Protein AF-A0A2N6AFH2-F1 (afdb_monomer_lite)

Foldseek 3Di:
DVVLLVLLVVLLVLLVPPDPVCLVVSVVSLVVSVVVVVVCPVVDDPVLVVVLVVLSVQLVVLSVQLVVDDDPSVVVSSVSNSVSSVVNSVSVVD

Radius of gyration: 13.09 Å; chains: 1; bounding box: 32×22×34 Å

Secondary structure (DSSP, 8-state):
-HHHHHHHHHHHHHHHT--TTHHHHHHHHHHHHHHHHHHTGGGS-HHHHHHHHHHHHHHHHHHHHHHH--HHHHHHHHHHHHHHHHHHHHHHT-

Structure (mmCIF, N/CA/C/O backbone):
data_AF-A0A2N6AFH2-F1
#
_entry.id   AF-A0A2N6AFH2-F1
#
loop_
_atom_site.group_PDB
_atom_site.id
_atom_site.type_symbol
_atom_site.label_atom_id
_atom_site.label_alt_id
_atom_site.label_comp_id
_atom_site.label_asym_id
_atom_site.label_entity_id
_atom_site.label_seq_id
_atom_site.pdbx_PDB_ins_code
_atom_site.Cartn_x
_atom_site.Cartn_y
_atom_site.Cartn_z
_atom_site.occupancy
_atom_site.B_iso_or_equiv
_atom_site.auth_seq_id
_atom_site.auth_comp_id
_atom_site.auth_asym_id
_atom_site.auth_atom_id
_atom_site.pdbx_PDB_model_num
ATOM 1 N N . MET A 1 1 ? 10.330 -9.907 -8.001 1.00 79.06 1 MET A N 1
ATOM 2 C CA . MET A 1 1 ? 9.031 -9.196 -7.990 1.00 79.06 1 MET A CA 1
ATOM 3 C C . MET A 1 1 ? 8.017 -9.902 -7.094 1.00 79.06 1 MET A C 1
ATOM 5 O O . MET A 1 1 ? 7.426 -9.241 -6.253 1.00 79.06 1 MET A O 1
ATOM 9 N N . GLU A 1 2 ? 7.900 -11.232 -7.173 1.00 82.31 2 GLU A N 1
ATOM 10 C CA . GLU A 1 2 ? 7.009 -12.049 -6.324 1.00 82.31 2 GLU A CA 1
ATOM 11 C C . GLU A 1 2 ? 7.124 -11.770 -4.817 1.00 82.31 2 GLU A C 1
ATOM 13 O O . GLU A 1 2 ? 6.109 -11.631 -4.143 1.00 82.31 2 GLU A O 1
ATOM 18 N N . ASN A 1 3 ? 8.342 -11.597 -4.289 1.00 87.31 3 ASN A N 1
ATOM 19 C CA . ASN A 1 3 ? 8.535 -11.283 -2.869 1.00 87.31 3 ASN A CA 1
ATOM 20 C C . ASN A 1 3 ? 7.936 -9.917 -2.468 1.00 87.31 3 ASN A C 1
ATOM 22 O O . ASN A 1 3 ? 7.342 -9.793 -1.403 1.00 87.31 3 ASN A O 1
ATOM 26 N N . MET A 1 4 ? 8.033 -8.898 -3.333 1.00 87.81 4 MET A N 1
ATOM 27 C CA . MET A 1 4 ? 7.426 -7.581 -3.077 1.00 87.81 4 MET A CA 1
ATOM 28 C C . MET A 1 4 ? 5.899 -7.660 -3.093 1.00 87.81 4 MET A C 1
ATOM 30 O O . MET A 1 4 ? 5.243 -7.100 -2.220 1.00 87.81 4 MET A O 1
ATOM 34 N N . ILE A 1 5 ? 5.340 -8.396 -4.058 1.00 91.69 5 ILE A N 1
ATOM 35 C CA . ILE A 1 5 ? 3.897 -8.638 -4.150 1.00 91.69 5 ILE A CA 1
ATOM 36 C C . ILE A 1 5 ? 3.397 -9.348 -2.889 1.00 91.69 5 ILE A C 1
ATOM 38 O O . ILE A 1 5 ? 2.417 -8.904 -2.295 1.00 91.69 5 ILE A O 1
ATOM 42 N N . LYS A 1 6 ? 4.099 -10.394 -2.439 1.00 93.00 6 LYS A N 1
ATOM 43 C CA . LYS A 1 6 ? 3.746 -11.127 -1.219 1.00 93.00 6 LYS A CA 1
ATOM 44 C C . LYS A 1 6 ? 3.722 -10.214 0.010 1.00 93.00 6 LYS A C 1
ATOM 46 O O . LYS A 1 6 ? 2.753 -10.238 0.758 1.00 93.00 6 LYS A O 1
ATOM 51 N N . LYS A 1 7 ? 4.719 -9.337 0.173 1.00 92.31 7 LYS A N 1
ATOM 52 C CA . LYS A 1 7 ? 4.743 -8.353 1.271 1.00 92.31 7 LYS A CA 1
ATOM 53 C C . LYS A 1 7 ? 3.531 -7.425 1.255 1.00 92.31 7 LYS A C 1
ATOM 55 O O . LYS A 1 7 ? 2.948 -7.165 2.304 1.00 92.31 7 LYS A O 1
ATOM 60 N N . ILE A 1 8 ? 3.129 -6.947 0.076 1.00 93.81 8 ILE A N 1
ATOM 61 C CA . ILE A 1 8 ? 1.924 -6.120 -0.054 1.00 93.81 8 ILE A CA 1
ATOM 62 C C . ILE A 1 8 ? 0.666 -6.921 0.314 1.00 93.81 8 ILE A C 1
ATOM 64 O O . ILE A 1 8 ? -0.197 -6.415 1.029 1.00 93.81 8 ILE A O 1
ATOM 68 N N . GLN A 1 9 ? 0.571 -8.178 -0.117 1.00 94.31 9 GLN A N 1
ATOM 69 C CA . GLN A 1 9 ? -0.553 -9.057 0.218 1.00 94.31 9 GLN A CA 1
ATOM 70 C C . GLN A 1 9 ? -0.644 -9.357 1.719 1.00 94.31 9 GLN A C 1
ATOM 72 O O . GLN A 1 9 ? -1.748 -9.377 2.269 1.00 94.31 9 GLN A O 1
ATOM 77 N N . ASP A 1 10 ? 0.492 -9.533 2.391 1.00 92.06 10 ASP A N 1
ATOM 78 C CA . ASP A 1 10 ? 0.544 -9.711 3.842 1.00 92.06 10 ASP A CA 1
ATOM 79 C C . ASP A 1 10 ? 0.050 -8.444 4.560 1.00 92.06 10 ASP A C 1
ATOM 81 O O . ASP A 1 10 ? -0.787 -8.532 5.457 1.00 92.06 10 ASP A O 1
ATOM 85 N N . MET A 1 11 ? 0.474 -7.253 4.111 1.00 92.88 11 MET A N 1
ATOM 86 C CA . MET A 1 11 ? -0.025 -5.970 4.630 1.00 92.88 11 MET A CA 1
ATOM 87 C C . MET A 1 11 ? -1.541 -5.813 4.451 1.00 92.88 11 MET A C 1
ATOM 89 O O . MET A 1 11 ? -2.233 -5.403 5.380 1.00 92.88 11 MET A O 1
ATOM 93 N N . ILE A 1 12 ? -2.079 -6.167 3.279 1.00 93.12 12 ILE A N 1
ATOM 94 C CA . ILE A 1 12 ? -3.527 -6.151 3.020 1.00 93.12 12 ILE A CA 1
ATOM 95 C C . ILE A 1 12 ? -4.258 -7.115 3.959 1.00 93.12 12 ILE A C 1
ATOM 97 O O . ILE A 1 12 ? -5.304 -6.771 4.508 1.00 93.12 12 ILE A O 1
ATOM 101 N N . THR A 1 13 ? -3.720 -8.321 4.138 1.00 91.94 13 THR A N 1
ATOM 102 C CA . THR A 1 13 ? -4.316 -9.352 4.996 1.00 91.94 13 THR A CA 1
ATOM 103 C C . THR A 1 13 ? -4.389 -8.887 6.444 1.00 91.94 13 THR A C 1
ATOM 105 O O . THR A 1 13 ? -5.417 -9.068 7.092 1.00 91.94 13 THR A O 1
ATOM 108 N N . ASP A 1 14 ? -3.329 -8.256 6.935 1.00 89.31 14 ASP A N 1
ATOM 109 C CA . ASP A 1 14 ? -3.285 -7.693 8.281 1.00 89.31 14 ASP A CA 1
ATOM 110 C C . ASP A 1 14 ? -4.286 -6.550 8.435 1.00 89.31 14 ASP A C 1
ATOM 112 O O . ASP A 1 14 ? -5.158 -6.590 9.303 1.00 89.31 14 ASP A O 1
ATOM 116 N N . LEU A 1 15 ? -4.273 -5.590 7.507 1.00 88.81 15 LEU A N 1
ATOM 117 C CA . LEU A 1 15 ? -5.254 -4.513 7.510 1.00 88.81 15 LEU A CA 1
ATOM 118 C C . LEU A 1 15 ? -6.685 -5.053 7.531 1.00 88.81 15 LEU A C 1
ATOM 120 O O . LEU A 1 15 ? -7.503 -4.497 8.254 1.00 88.81 15 LEU A O 1
ATOM 124 N N . LYS A 1 16 ? -6.996 -6.134 6.801 1.00 88.94 16 LYS A N 1
ATOM 125 C CA . LYS A 1 16 ? -8.332 -6.757 6.751 1.00 88.94 16 LYS A CA 1
ATOM 126 C C . LYS A 1 16 ? -8.772 -7.430 8.057 1.00 88.94 16 LYS A C 1
ATOM 128 O O . LYS A 1 16 ? -9.973 -7.566 8.249 1.00 88.94 16 LYS A O 1
ATOM 133 N N . LYS A 1 17 ? -7.862 -7.799 8.963 1.00 84.75 17 LYS A N 1
ATOM 134 C CA . LYS A 1 17 ? -8.177 -8.524 10.213 1.00 84.75 17 LYS A CA 1
ATOM 135 C C . LYS A 1 17 ? -8.778 -7.663 11.342 1.00 84.75 17 LYS A C 1
ATOM 137 O O . LYS A 1 17 ? -8.899 -8.162 12.453 1.00 84.75 17 LYS A O 1
ATOM 142 N N . GLU A 1 18 ? -9.142 -6.402 11.093 1.00 63.28 18 GLU A N 1
ATOM 143 C CA . GLU A 1 18 ? -9.879 -5.522 12.032 1.00 63.28 18 GLU A CA 1
ATOM 144 C C . GLU A 1 18 ? -9.291 -5.409 13.457 1.00 63.28 18 GLU A C 1
ATOM 146 O O . GLU A 1 18 ? -10.016 -5.267 14.438 1.00 63.28 18 GLU A O 1
ATOM 151 N N . THR A 1 19 ? -7.963 -5.428 13.616 1.00 60.75 19 THR A N 1
ATOM 152 C CA . THR A 1 19 ? -7.339 -5.244 14.940 1.00 60.75 19 THR A CA 1
ATOM 153 C C . THR A 1 19 ? -6.536 -3.947 14.999 1.00 60.75 19 THR A C 1
ATOM 155 O O . THR A 1 19 ? -5.552 -3.762 14.283 1.00 60.75 19 THR A O 1
ATOM 158 N N . TYR A 1 20 ? -6.943 -3.031 15.888 1.00 57.66 20 TYR A N 1
ATOM 159 C CA . TYR A 1 20 ? -6.315 -1.713 16.077 1.00 57.66 20 TYR A CA 1
ATOM 160 C C . TYR A 1 20 ? -4.801 -1.772 16.350 1.00 57.66 20 TYR A C 1
ATOM 162 O O . TYR A 1 20 ? -4.090 -0.820 16.036 1.00 57.66 20 TYR A O 1
ATOM 170 N N . HIS A 1 21 ? -4.305 -2.894 16.878 1.00 62.69 21 HIS A N 1
ATOM 171 C CA . HIS A 1 21 ? -2.895 -3.122 17.201 1.00 62.69 21 HIS A CA 1
ATOM 172 C C . HIS A 1 21 ? -1.989 -3.380 15.983 1.00 62.69 21 HIS A C 1
ATOM 174 O O . HIS A 1 21 ? -0.771 -3.358 16.120 1.00 62.69 21 HIS A O 1
ATOM 180 N N . GLN A 1 22 ? -2.534 -3.599 14.781 1.00 66.69 22 GLN A N 1
ATOM 181 C CA . GLN A 1 22 ? -1.719 -3.923 13.598 1.00 66.69 22 GLN A CA 1
ATOM 182 C C . GLN A 1 22 ? -1.217 -2.695 12.820 1.00 66.69 22 GLN A C 1
ATOM 184 O O . GLN A 1 22 ? -0.41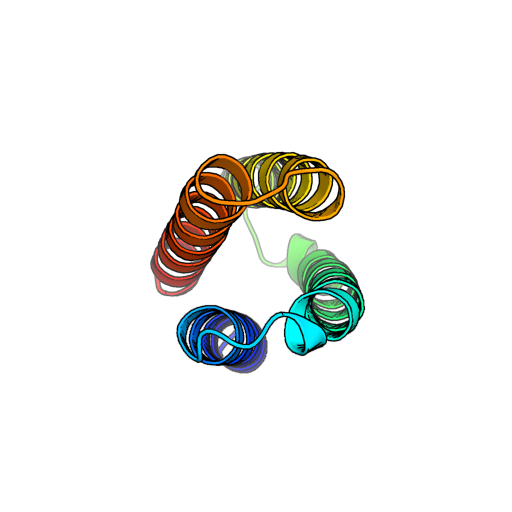6 -2.829 11.895 1.00 66.69 22 GLN A O 1
ATOM 189 N N . ILE A 1 23 ? -1.640 -1.488 13.205 1.00 69.69 23 ILE A N 1
ATOM 190 C CA . ILE A 1 23 ? -1.274 -0.243 12.512 1.00 69.69 23 ILE A CA 1
ATOM 191 C C . ILE A 1 23 ? 0.214 0.082 12.667 1.00 69.69 23 ILE A C 1
ATOM 193 O O . ILE A 1 23 ? 0.836 0.551 11.713 1.00 69.69 23 ILE A O 1
ATOM 197 N N . ASP A 1 24 ? 0.804 -0.192 13.831 1.00 70.81 24 ASP A N 1
ATOM 198 C CA . ASP A 1 24 ? 2.225 0.083 14.064 1.00 70.81 24 ASP A CA 1
ATOM 199 C C . ASP A 1 24 ? 3.115 -0.864 13.251 1.00 70.81 24 ASP A C 1
ATOM 201 O O . ASP A 1 24 ? 4.023 -0.409 12.551 1.00 70.81 24 ASP A O 1
ATOM 205 N N . HIS A 1 25 ? 2.760 -2.151 13.202 1.00 79.06 25 HIS A N 1
ATOM 206 C CA . HIS A 1 25 ? 3.432 -3.146 12.362 1.00 79.06 25 HIS A CA 1
ATOM 207 C C . HIS A 1 25 ? 3.323 -2.847 10.860 1.00 79.06 25 HIS A C 1
ATOM 209 O O . HIS A 1 25 ? 4.225 -3.191 10.093 1.00 79.06 25 HIS A O 1
ATOM 215 N N . LEU A 1 26 ? 2.249 -2.184 10.418 1.00 85.19 26 LEU A N 1
ATOM 216 C CA . LEU A 1 26 ? 2.107 -1.787 9.018 1.00 85.19 26 LEU A CA 1
ATOM 217 C C . LEU A 1 26 ? 3.179 -0.774 8.602 1.00 85.19 26 LEU A C 1
ATOM 219 O O . LEU A 1 26 ? 3.687 -0.845 7.486 1.00 85.19 26 LEU A O 1
ATOM 223 N N . GLY A 1 27 ? 3.549 0.147 9.496 1.00 87.94 27 GLY A N 1
ATOM 224 C CA . GLY A 1 27 ? 4.558 1.164 9.205 1.00 87.94 27 GLY A CA 1
ATOM 225 C C . GLY A 1 27 ? 5.923 0.554 8.890 1.00 87.94 27 GLY A C 1
ATOM 226 O O . GLY A 1 27 ? 6.560 0.946 7.914 1.00 87.94 27 GLY A O 1
ATOM 227 N N . GLU A 1 28 ? 6.342 -0.438 9.674 1.00 89.19 28 GLU A N 1
ATOM 228 C CA . GLU A 1 28 ? 7.607 -1.154 9.476 1.00 89.19 28 GLU A CA 1
ATOM 229 C C . GLU A 1 28 ? 7.603 -1.948 8.165 1.00 89.19 28 GLU A C 1
ATOM 231 O O . GLU A 1 28 ? 8.502 -1.782 7.336 1.00 89.19 28 GLU A O 1
ATOM 236 N N . LYS A 1 29 ? 6.546 -2.741 7.928 1.00 91.00 29 LYS A N 1
ATOM 237 C CA . LYS A 1 29 ? 6.371 -3.513 6.685 1.00 91.00 29 LYS A CA 1
ATOM 238 C C . LYS A 1 29 ? 6.365 -2.615 5.449 1.00 91.00 29 LYS A C 1
ATOM 240 O O . LYS A 1 29 ? 6.934 -2.972 4.417 1.00 91.00 29 LYS A O 1
ATOM 245 N N . TRP A 1 30 ? 5.760 -1.435 5.561 1.00 93.38 30 TRP A N 1
ATOM 246 C CA . TRP A 1 30 ? 5.717 -0.454 4.485 1.00 93.38 30 TRP A CA 1
ATOM 247 C C . TRP A 1 30 ? 7.097 0.131 4.164 1.00 93.38 30 TRP A C 1
ATOM 249 O O . TRP A 1 30 ? 7.461 0.226 2.991 1.00 93.38 30 TRP A O 1
ATOM 259 N N . GLN A 1 31 ? 7.896 0.500 5.174 1.00 91.75 31 GLN A N 1
ATOM 260 C CA . GLN A 1 31 ? 9.250 1.022 4.932 1.00 91.75 31 GLN A CA 1
ATOM 261 C C . GLN A 1 31 ? 10.183 -0.035 4.337 1.00 91.75 31 GLN A C 1
ATOM 263 O O . GLN A 1 31 ? 10.951 0.267 3.420 1.00 91.75 31 GLN A O 1
ATOM 268 N N . ASP A 1 32 ? 10.090 -1.276 4.810 1.00 92.69 32 ASP A N 1
ATOM 269 C CA . ASP A 1 32 ? 10.829 -2.404 4.244 1.00 92.69 32 ASP A CA 1
ATOM 270 C C . ASP A 1 32 ? 10.438 -2.644 2.773 1.00 92.69 32 ASP A C 1
ATOM 272 O O . ASP A 1 32 ? 11.307 -2.706 1.901 1.00 92.69 32 ASP A O 1
ATOM 276 N N . TYR A 1 33 ? 9.137 -2.638 2.452 1.00 93.31 33 TYR A N 1
ATOM 277 C CA . TYR A 1 33 ? 8.668 -2.687 1.063 1.00 93.31 33 TYR A CA 1
ATOM 278 C C . TYR A 1 33 ? 9.248 -1.550 0.204 1.00 93.31 33 TYR A C 1
ATOM 280 O O . TYR A 1 33 ? 9.782 -1.821 -0.873 1.00 93.31 33 TYR A O 1
ATOM 288 N N . LYS A 1 34 ? 9.186 -0.288 0.658 1.00 92.81 34 LYS A N 1
ATOM 289 C CA . LYS A 1 34 ? 9.716 0.860 -0.105 1.00 92.81 34 LYS A CA 1
ATOM 290 C C . LYS A 1 34 ? 11.220 0.752 -0.339 1.00 92.81 34 LYS A C 1
ATOM 292 O O . LYS A 1 34 ? 11.695 1.090 -1.423 1.00 92.81 34 LYS A O 1
ATOM 297 N N . THR A 1 35 ? 11.961 0.286 0.662 1.00 92.19 35 THR A N 1
ATOM 298 C CA . THR A 1 35 ? 13.412 0.092 0.562 1.00 92.19 35 THR A CA 1
ATOM 299 C C . THR A 1 35 ? 13.730 -0.928 -0.522 1.00 92.19 35 THR A C 1
ATOM 301 O O . THR A 1 35 ? 14.467 -0.614 -1.454 1.00 92.19 35 THR A O 1
ATOM 304 N N . GLN A 1 36 ? 13.077 -2.091 -0.484 1.00 89.31 36 GLN A N 1
ATOM 305 C CA . GLN A 1 36 ? 13.250 -3.111 -1.517 1.00 89.31 36 GLN A CA 1
ATOM 306 C C . GLN A 1 36 ? 12.789 -2.613 -2.883 1.00 89.31 36 GLN A C 1
ATOM 308 O O . GLN A 1 36 ? 13.495 -2.793 -3.865 1.00 89.31 36 GLN A O 1
ATOM 313 N N . SER A 1 37 ? 11.648 -1.927 -2.968 1.00 88.62 37 SER A N 1
ATOM 314 C CA . SER A 1 37 ? 11.149 -1.371 -4.228 1.00 88.62 37 SER A CA 1
ATOM 315 C C . SER A 1 37 ? 12.191 -0.489 -4.916 1.00 88.62 37 SER A C 1
ATOM 317 O O . SER A 1 37 ? 12.353 -0.609 -6.129 1.00 88.62 37 SER A O 1
ATOM 319 N N . LYS A 1 38 ? 12.924 0.344 -4.164 1.00 87.44 38 LYS A N 1
ATOM 320 C CA . LYS A 1 38 ? 13.995 1.199 -4.700 1.00 87.44 38 LYS A CA 1
ATOM 321 C C . LYS A 1 38 ? 15.162 0.404 -5.274 1.00 87.44 38 LYS A C 1
ATOM 323 O O . LYS A 1 38 ? 15.713 0.799 -6.299 1.00 87.44 38 LYS A O 1
ATOM 328 N N . GLU A 1 39 ? 15.500 -0.737 -4.680 1.00 88.00 39 GLU A N 1
ATOM 329 C CA . GLU A 1 39 ? 16.526 -1.633 -5.226 1.00 88.00 39 GLU A CA 1
ATOM 330 C C . GLU A 1 39 ? 16.141 -2.148 -6.618 1.00 88.00 39 GLU A C 1
ATOM 332 O O . GLU A 1 39 ? 17.019 -2.379 -7.442 1.00 88.00 39 GLU A O 1
ATOM 337 N N . TYR A 1 40 ? 14.845 -2.273 -6.923 1.00 85.19 40 TYR A N 1
ATOM 338 C CA . TYR A 1 40 ? 14.347 -2.719 -8.228 1.00 85.19 40 TYR A CA 1
ATOM 339 C C . TYR A 1 40 ? 14.117 -1.588 -9.241 1.00 85.19 40 TYR A C 1
ATOM 341 O O . TYR A 1 40 ? 13.799 -1.889 -10.389 1.00 85.19 40 TYR A O 1
ATOM 349 N N . TYR A 1 41 ? 14.328 -0.314 -8.887 1.00 85.25 41 TYR A N 1
ATOM 350 C CA . TYR A 1 41 ? 14.061 0.820 -9.788 1.00 85.25 41 TYR A CA 1
ATOM 351 C C . TYR A 1 41 ? 14.829 0.752 -11.106 1.00 85.25 41 TYR A C 1
ATOM 353 O O . TYR A 1 41 ? 14.301 1.143 -12.140 1.00 85.25 41 TYR A O 1
ATOM 361 N N . HIS A 1 42 ? 16.050 0.216 -11.089 1.00 86.00 42 HIS A N 1
ATOM 362 C CA . HIS A 1 42 ? 16.854 0.032 -12.298 1.00 86.00 42 HIS A CA 1
ATOM 363 C C . HIS A 1 42 ? 16.239 -0.968 -13.296 1.00 86.00 42 HIS A C 1
ATOM 365 O O . HIS A 1 42 ? 16.670 -1.021 -14.443 1.00 86.00 42 HIS A O 1
ATOM 371 N N . LYS A 1 43 ? 15.261 -1.781 -12.869 1.00 86.00 43 LYS A N 1
ATOM 372 C CA . LYS A 1 43 ? 14.561 -2.764 -13.712 1.00 86.00 43 LYS A CA 1
ATOM 373 C C . LYS A 1 43 ? 13.263 -2.229 -14.312 1.00 86.00 43 LYS A C 1
ATOM 375 O O . LYS A 1 43 ? 12.617 -2.946 -15.071 1.00 86.00 43 LYS A O 1
ATOM 380 N N . TRP A 1 44 ? 12.858 -1.015 -13.953 1.00 87.50 44 TRP A N 1
ATOM 381 C CA . TRP A 1 44 ? 11.618 -0.401 -14.413 1.00 87.50 44 TRP A CA 1
ATOM 382 C C . TRP A 1 44 ? 11.908 0.753 -15.366 1.00 87.50 44 TRP A C 1
ATOM 384 O O . TRP A 1 44 ? 12.932 1.426 -15.252 1.00 87.50 44 TRP A O 1
ATOM 394 N N . SER A 1 45 ? 10.990 0.995 -16.303 1.00 91.50 45 SER A N 1
ATOM 395 C CA . SER A 1 45 ? 11.015 2.231 -17.084 1.00 91.50 45 SER A CA 1
ATOM 396 C C . SER A 1 45 ? 10.800 3.437 -16.167 1.00 91.50 45 SER A C 1
ATOM 398 O O . SER A 1 45 ? 10.231 3.319 -15.078 1.00 91.50 45 SER A O 1
ATOM 400 N N . GLU A 1 46 ? 11.207 4.625 -16.618 1.00 91.12 46 GLU A N 1
ATOM 401 C CA . GLU A 1 46 ? 10.961 5.863 -15.870 1.00 91.12 46 GLU A CA 1
ATOM 402 C C . GLU A 1 46 ? 9.470 6.091 -15.604 1.00 91.12 46 GLU A C 1
ATOM 404 O O . GLU A 1 46 ? 9.104 6.490 -14.499 1.00 91.12 46 GLU A O 1
ATOM 409 N N . SER A 1 47 ? 8.613 5.770 -16.581 1.00 91.00 47 SER A N 1
ATOM 410 C CA . SER A 1 47 ? 7.158 5.849 -16.433 1.00 91.00 47 SER A CA 1
ATOM 411 C C . SER A 1 47 ? 6.644 4.908 -15.344 1.00 91.00 47 SER A C 1
ATOM 413 O O . SER A 1 47 ? 5.908 5.339 -14.462 1.00 91.00 47 SER A O 1
ATOM 415 N N . ALA A 1 48 ? 7.092 3.649 -15.343 1.00 91.19 48 ALA A N 1
ATOM 416 C CA . ALA A 1 48 ? 6.668 2.676 -14.346 1.00 91.19 48 ALA A CA 1
ATOM 417 C C . ALA A 1 48 ? 7.156 3.044 -12.944 1.00 91.19 48 ALA A C 1
ATOM 419 O O . ALA A 1 48 ? 6.420 2.903 -11.968 1.00 91.19 48 ALA A O 1
ATOM 420 N N . ARG A 1 49 ? 8.375 3.583 -12.836 1.00 92.06 49 ARG A N 1
ATOM 421 C CA . ARG A 1 49 ? 8.887 4.117 -11.572 1.00 92.06 49 ARG A CA 1
ATOM 422 C C . ARG A 1 49 ? 8.022 5.272 -11.066 1.00 92.06 49 ARG A C 1
ATOM 424 O O . ARG A 1 49 ? 7.671 5.270 -9.892 1.00 92.06 49 ARG A O 1
ATOM 431 N N . ALA A 1 50 ? 7.671 6.227 -11.928 1.00 92.75 50 ALA A N 1
ATOM 432 C CA . ALA A 1 50 ? 6.849 7.374 -11.547 1.00 92.75 50 ALA A CA 1
ATOM 433 C C . ALA A 1 50 ? 5.456 6.948 -11.053 1.00 92.75 50 ALA A C 1
ATOM 435 O O . ALA A 1 50 ? 5.020 7.403 -9.997 1.00 92.75 50 ALA A O 1
ATOM 436 N N . GLU A 1 51 ? 4.800 6.022 -11.756 1.00 93.19 51 GLU A N 1
ATOM 437 C CA . GLU A 1 51 ? 3.487 5.491 -11.362 1.00 93.19 51 GLU A CA 1
ATOM 438 C C . GLU A 1 51 ? 3.549 4.734 -10.024 1.00 93.19 51 GLU A C 1
ATOM 440 O O . GLU A 1 51 ? 2.681 4.894 -9.163 1.00 93.19 51 GLU A O 1
ATOM 445 N N . ILE A 1 52 ? 4.601 3.937 -9.805 1.00 92.81 52 ILE A N 1
ATOM 446 C CA . ILE A 1 52 ? 4.819 3.241 -8.529 1.00 92.81 52 ILE A CA 1
ATOM 447 C C . ILE A 1 52 ? 5.051 4.238 -7.392 1.00 92.81 52 ILE A C 1
ATOM 449 O O . ILE A 1 52 ? 4.465 4.088 -6.320 1.00 92.81 52 ILE A O 1
ATOM 453 N N . GLU A 1 53 ? 5.869 5.266 -7.609 1.00 93.69 53 GLU A N 1
ATOM 454 C CA . GLU A 1 53 ? 6.126 6.309 -6.613 1.00 93.69 53 GLU A CA 1
ATOM 455 C C . GLU A 1 53 ? 4.873 7.118 -6.271 1.00 93.69 53 GLU A C 1
ATOM 457 O O . GLU A 1 53 ? 4.667 7.471 -5.108 1.00 93.69 53 GLU A O 1
ATOM 462 N N . GLU A 1 54 ? 4.021 7.399 -7.254 1.00 95.31 54 GLU A N 1
ATOM 463 C CA . GLU A 1 54 ? 2.733 8.054 -7.037 1.00 95.31 54 GLU A CA 1
ATOM 464 C C . GLU A 1 54 ? 1.822 7.195 -6.152 1.00 95.31 54 GLU A C 1
ATOM 466 O O . GLU A 1 54 ? 1.380 7.652 -5.096 1.00 95.31 54 GLU A O 1
ATOM 471 N N . MET A 1 55 ? 1.634 5.916 -6.497 1.00 95.00 55 MET A N 1
ATOM 472 C CA . MET A 1 55 ? 0.844 4.985 -5.681 1.00 95.00 55 MET A CA 1
ATOM 473 C C . MET A 1 55 ? 1.410 4.829 -4.260 1.00 95.00 55 MET A C 1
ATOM 475 O O . MET A 1 55 ? 0.655 4.737 -3.286 1.00 95.00 55 MET A O 1
ATOM 479 N N . GLN A 1 56 ? 2.738 4.836 -4.108 1.00 95.00 56 GLN A N 1
ATOM 480 C CA . GLN A 1 56 ? 3.389 4.816 -2.798 1.00 95.00 56 GLN A CA 1
ATOM 481 C C . GLN A 1 56 ? 3.080 6.081 -1.986 1.00 95.00 56 GLN A C 1
ATOM 483 O O . GLN A 1 56 ? 2.729 5.972 -0.809 1.00 95.00 56 GLN A O 1
ATOM 488 N N . LYS A 1 57 ? 3.144 7.270 -2.598 1.00 95.88 57 LYS A N 1
ATOM 489 C CA . LYS A 1 57 ? 2.797 8.541 -1.939 1.00 95.88 57 LYS A CA 1
ATOM 490 C C . LYS A 1 57 ? 1.329 8.584 -1.519 1.00 95.88 57 LYS A C 1
ATOM 492 O O . LYS A 1 57 ? 1.037 8.974 -0.390 1.00 95.88 57 LYS A O 1
ATOM 497 N N . GLU A 1 58 ? 0.411 8.146 -2.381 1.00 95.56 58 GLU A N 1
ATOM 498 C CA . GLU A 1 58 ? -1.021 8.072 -2.058 1.00 95.56 58 GLU A CA 1
ATOM 499 C C . GLU A 1 58 ? -1.288 7.147 -0.863 1.00 95.56 58 GLU A C 1
ATOM 501 O O . GLU A 1 58 ? -2.080 7.472 0.027 1.00 95.56 58 GLU A O 1
ATOM 506 N N . THR A 1 59 ? -0.621 5.989 -0.834 1.00 95.56 59 THR A N 1
ATOM 507 C CA . THR A 1 59 ? -0.711 5.017 0.266 1.00 95.56 59 THR A CA 1
ATOM 508 C C . THR A 1 59 ? -0.174 5.601 1.568 1.00 95.56 59 THR A C 1
ATOM 510 O O . THR A 1 59 ? -0.832 5.505 2.603 1.00 95.56 59 THR A O 1
ATOM 513 N N . GLU A 1 60 ? 0.990 6.250 1.523 1.00 94.56 60 GLU A N 1
ATOM 514 C CA . GLU A 1 60 ? 1.633 6.843 2.697 1.00 94.56 60 GLU A CA 1
ATOM 515 C C . GLU A 1 60 ? 0.815 8.005 3.274 1.00 94.56 60 GLU A C 1
ATOM 517 O O . GLU A 1 60 ? 0.643 8.090 4.490 1.00 94.56 60 GLU A O 1
ATOM 522 N N . ALA A 1 61 ? 0.228 8.843 2.416 1.00 95.19 61 ALA A N 1
ATOM 523 C CA . ALA A 1 61 ? -0.669 9.910 2.841 1.00 95.19 61 ALA A CA 1
ATOM 524 C C . ALA A 1 61 ? -1.918 9.357 3.550 1.00 95.19 61 ALA A C 1
ATOM 526 O O . ALA A 1 61 ? -2.270 9.823 4.635 1.00 95.19 61 ALA A O 1
ATOM 527 N N . ALA A 1 62 ? -2.564 8.334 2.977 1.00 93.56 62 ALA A N 1
ATOM 528 C CA . ALA A 1 62 ? -3.726 7.694 3.594 1.00 93.56 62 ALA A CA 1
ATOM 529 C C . ALA A 1 62 ? -3.365 7.016 4.9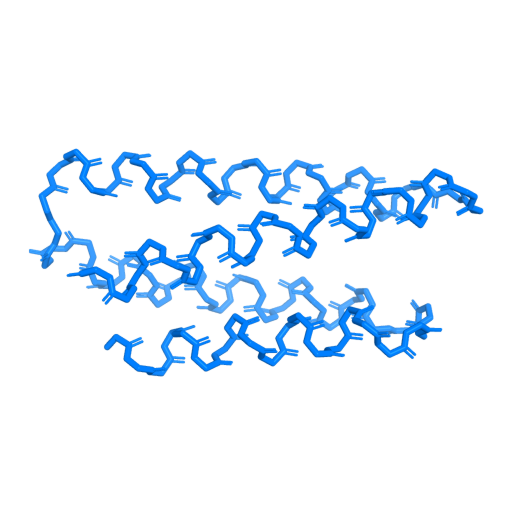27 1.00 93.56 62 ALA A C 1
ATOM 531 O O . ALA A 1 62 ? -4.095 7.156 5.906 1.00 93.56 62 ALA A O 1
ATOM 532 N N . PHE A 1 63 ? -2.215 6.341 4.993 1.00 92.12 63 PHE A N 1
ATOM 533 C CA . PHE A 1 63 ? -1.726 5.701 6.212 1.00 92.12 63 PHE A CA 1
ATOM 534 C C . PHE A 1 63 ? -1.403 6.711 7.319 1.00 92.12 63 PHE A C 1
ATOM 536 O O . PHE A 1 63 ? -1.768 6.502 8.476 1.00 92.12 63 PHE A O 1
ATOM 543 N N . SER A 1 64 ? -0.754 7.826 6.975 1.00 92.19 64 SER A N 1
ATOM 544 C CA . SER A 1 64 ? -0.456 8.897 7.926 1.00 92.19 64 SER A CA 1
ATOM 545 C C . SER A 1 64 ? -1.737 9.508 8.494 1.00 92.19 64 SER A C 1
ATOM 547 O O . SER A 1 64 ? -1.852 9.639 9.709 1.00 92.19 64 SER A O 1
ATOM 549 N N . GLN A 1 65 ? -2.737 9.787 7.653 1.00 93.00 65 GLN A N 1
ATOM 550 C CA . GLN A 1 65 ? -4.048 10.249 8.121 1.00 93.00 65 GLN A CA 1
ATOM 551 C C . GLN A 1 65 ? -4.714 9.201 9.026 1.00 93.00 65 GLN A C 1
ATOM 553 O O . GLN A 1 65 ? -5.229 9.539 10.089 1.00 93.00 65 GLN A O 1
ATOM 558 N N . MET A 1 66 ? -4.648 7.919 8.651 1.00 90.62 66 MET A N 1
ATOM 559 C CA . MET A 1 66 ? -5.250 6.816 9.408 1.00 90.62 66 MET A CA 1
ATOM 560 C C . MET A 1 66 ? -4.677 6.696 10.825 1.00 90.62 66 MET A C 1
ATOM 562 O O . MET A 1 66 ? -5.414 6.378 11.756 1.00 90.62 66 MET A O 1
ATOM 566 N N . LYS A 1 67 ? -3.375 6.960 11.006 1.00 87.75 67 LYS A N 1
ATOM 567 C CA . LYS A 1 67 ? -2.715 6.935 12.323 1.00 87.75 67 LYS A CA 1
ATOM 568 C C . LYS A 1 67 ? -3.288 7.955 13.305 1.00 87.75 67 LYS A C 1
ATOM 570 O O . LYS A 1 67 ? -3.294 7.691 14.504 1.00 87.75 67 LYS A O 1
ATOM 575 N N . HIS A 1 68 ? -3.761 9.093 12.804 1.00 89.25 68 HIS A N 1
ATOM 576 C CA . HIS A 1 68 ? -4.302 10.180 13.622 1.00 89.25 68 HIS A CA 1
ATOM 577 C C . HIS A 1 68 ? -5.835 10.197 13.674 1.00 89.25 68 HIS A C 1
ATOM 579 O O . HIS A 1 68 ? -6.409 10.896 14.505 1.00 89.25 68 HIS A O 1
ATOM 585 N N . ALA A 1 69 ? -6.498 9.435 12.804 1.00 89.88 69 ALA A N 1
ATOM 586 C CA . ALA A 1 69 ? -7.947 9.339 12.758 1.00 89.88 69 ALA A CA 1
ATOM 587 C C . ALA A 1 69 ? -8.516 8.446 13.873 1.00 89.88 69 ALA A C 1
ATOM 589 O O . ALA A 1 69 ? -7.836 7.576 14.424 1.00 89.88 69 ALA A O 1
ATOM 590 N N . GLN A 1 70 ? -9.802 8.636 14.166 1.00 87.12 70 GLN A N 1
ATOM 591 C CA . GLN A 1 70 ? -10.583 7.831 15.105 1.00 87.12 70 GLN A CA 1
ATOM 592 C C . GLN A 1 70 ? -11.857 7.308 14.425 1.00 87.12 70 GLN A C 1
ATOM 594 O O . GLN A 1 70 ? -12.265 7.816 13.376 1.00 87.12 70 GLN A O 1
ATOM 599 N N . ASP A 1 71 ? -12.444 6.265 15.011 1.00 86.00 71 ASP A N 1
ATOM 600 C CA . ASP A 1 71 ? -13.749 5.706 14.647 1.00 86.00 71 ASP A CA 1
ATOM 601 C C . ASP A 1 71 ? -13.942 5.478 13.133 1.00 86.00 71 ASP A C 1
ATOM 603 O O . ASP A 1 71 ? -13.134 4.815 12.476 1.00 86.00 71 ASP A O 1
ATOM 607 N N . GLN A 1 72 ? -15.020 6.025 12.565 1.00 86.31 72 GLN A N 1
ATOM 608 C CA . GLN A 1 72 ? -15.411 5.831 11.168 1.00 86.31 72 GLN A CA 1
ATOM 609 C C . GLN A 1 72 ? -14.389 6.388 10.175 1.00 86.31 72 GLN A C 1
ATOM 611 O O . GLN A 1 72 ? -14.187 5.806 9.110 1.00 86.31 72 GLN A O 1
ATOM 616 N N . GLU A 1 73 ? -13.716 7.489 10.512 1.00 90.25 73 GLU A N 1
ATOM 617 C CA . GLU A 1 73 ? -12.709 8.075 9.627 1.00 90.25 73 GLU A CA 1
ATOM 618 C C . GLU A 1 73 ? -11.466 7.186 9.552 1.00 90.25 73 GLU A C 1
ATOM 620 O O . GLU A 1 73 ? -10.899 6.983 8.477 1.00 90.25 73 GLU A O 1
ATOM 625 N N . LYS A 1 74 ? -11.087 6.573 10.679 1.00 89.12 74 LYS A N 1
ATOM 626 C CA . LYS A 1 74 ? -10.001 5.592 10.719 1.00 89.12 74 LYS A CA 1
ATOM 627 C C . LYS A 1 74 ? -10.315 4.379 9.848 1.00 89.12 74 LYS A C 1
ATOM 629 O O . LYS A 1 74 ? -9.451 3.940 9.092 1.00 89.12 74 LYS A O 1
ATOM 634 N N . GLU A 1 75 ? -11.548 3.883 9.902 1.00 89.69 75 GLU A N 1
ATOM 635 C CA . GLU A 1 75 ? -12.003 2.773 9.059 1.00 89.69 75 GLU A CA 1
ATOM 636 C C . GLU A 1 75 ? -12.019 3.143 7.568 1.00 89.69 75 GLU A C 1
ATOM 638 O O . GLU A 1 75 ? -11.485 2.411 6.732 1.00 89.69 75 GLU A O 1
ATOM 643 N N . ARG A 1 76 ? -12.538 4.325 7.221 1.00 92.81 76 ARG A N 1
ATOM 644 C CA . ARG A 1 76 ? -12.523 4.836 5.842 1.00 92.81 76 ARG A CA 1
ATOM 645 C C . ARG A 1 76 ? -11.099 4.915 5.285 1.00 92.81 76 ARG A C 1
ATOM 647 O O . ARG A 1 76 ? -10.844 4.513 4.148 1.00 92.81 76 ARG A O 1
ATOM 654 N N . LEU A 1 77 ? -10.161 5.418 6.086 1.00 93.19 77 LEU A N 1
ATOM 655 C CA . LEU A 1 77 ? -8.757 5.528 5.701 1.00 93.19 77 LEU A CA 1
ATOM 656 C C . LEU A 1 77 ? -8.073 4.161 5.620 1.00 93.19 77 LEU A C 1
ATOM 658 O O . LEU A 1 77 ? -7.296 3.944 4.692 1.00 93.19 77 LEU A O 1
ATOM 662 N N . ARG A 1 78 ? -8.415 3.210 6.498 1.00 91.38 78 ARG A N 1
ATOM 663 C CA . ARG A 1 78 ? -7.961 1.815 6.396 1.00 91.38 78 ARG A CA 1
ATOM 664 C C . ARG A 1 78 ? -8.347 1.200 5.056 1.00 91.38 78 ARG A C 1
ATOM 666 O O . ARG A 1 78 ? -7.478 0.678 4.359 1.00 91.38 78 ARG A O 1
ATOM 673 N N . GLN A 1 79 ? -9.614 1.315 4.659 1.00 92.06 79 GLN A N 1
ATOM 674 C CA . GLN A 1 79 ? -10.092 0.817 3.364 1.00 92.06 79 GLN A CA 1
ATOM 675 C C . GLN A 1 79 ? -9.377 1.493 2.188 1.00 92.06 79 GLN A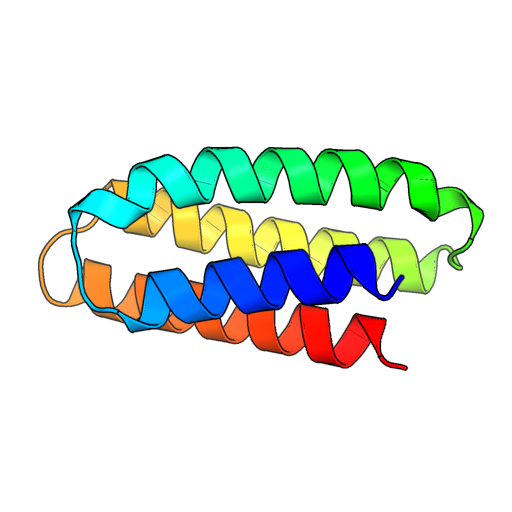 C 1
ATOM 677 O O . GLN A 1 79 ? -9.014 0.837 1.208 1.00 92.06 79 GLN A O 1
ATOM 682 N N . LYS A 1 80 ? -9.098 2.797 2.300 1.00 94.62 80 LYS A N 1
ATOM 683 C CA . LYS A 1 80 ? -8.321 3.534 1.297 1.00 94.62 80 LYS A CA 1
ATOM 684 C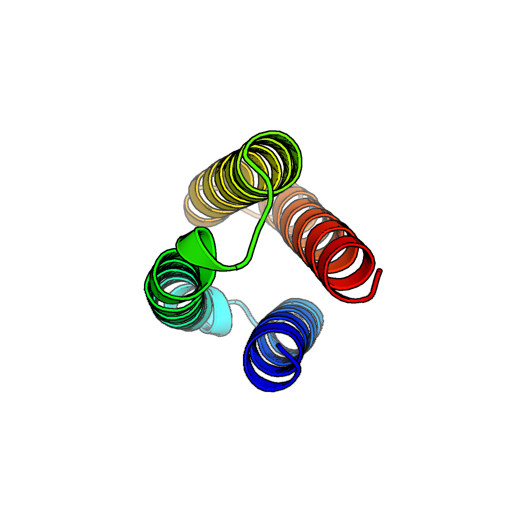 C . LYS A 1 80 ? -6.885 3.010 1.177 1.00 94.62 80 LYS A C 1
ATOM 686 O O . LYS A 1 80 ? -6.413 2.808 0.061 1.00 94.62 80 LYS A O 1
ATOM 691 N N . VAL A 1 81 ? -6.203 2.744 2.295 1.00 94.00 81 VAL A N 1
ATOM 692 C CA . VAL A 1 81 ? -4.861 2.131 2.293 1.00 94.00 81 VAL A CA 1
ATOM 693 C C . VAL A 1 81 ? -4.905 0.751 1.634 1.00 94.00 81 VAL A C 1
ATOM 695 O O . VAL A 1 81 ? -4.098 0.488 0.747 1.00 94.00 81 VAL A O 1
ATOM 698 N N . ILE A 1 82 ? -5.874 -0.100 1.997 1.00 93.88 82 ILE A N 1
ATOM 699 C CA . ILE A 1 82 ? -6.078 -1.419 1.369 1.00 93.88 82 ILE A CA 1
ATOM 700 C C . ILE A 1 82 ? -6.225 -1.276 -0.151 1.00 93.88 82 ILE A C 1
ATOM 702 O O . ILE A 1 82 ? -5.520 -1.946 -0.901 1.00 93.88 82 ILE A O 1
ATOM 706 N N . THR A 1 83 ? -7.082 -0.360 -0.604 1.00 96.25 83 THR A N 1
ATOM 707 C CA . THR A 1 83 ? -7.350 -0.131 -2.032 1.00 96.25 83 THR A CA 1
ATOM 708 C C . THR A 1 83 ? -6.087 0.294 -2.782 1.00 96.25 83 THR A C 1
ATOM 710 O O . THR A 1 83 ? -5.801 -0.205 -3.872 1.00 96.25 83 THR A O 1
ATOM 713 N N . ASN A 1 84 ? -5.289 1.190 -2.197 1.00 96.31 84 ASN A N 1
ATOM 714 C CA . ASN A 1 84 ? -4.041 1.638 -2.812 1.00 96.31 84 ASN A CA 1
ATOM 715 C C . ASN A 1 84 ? -3.011 0.500 -2.912 1.00 96.31 84 ASN A C 1
ATOM 717 O O . ASN A 1 84 ? -2.366 0.337 -3.949 1.00 96.31 84 ASN A O 1
ATOM 721 N N . LEU A 1 85 ? -2.904 -0.339 -1.877 1.00 95.38 85 LEU A N 1
ATOM 722 C CA . LEU A 1 85 ? -2.047 -1.527 -1.886 1.00 95.38 85 LEU A CA 1
ATOM 723 C C . LEU A 1 85 ? -2.508 -2.572 -2.923 1.00 95.38 85 LEU A C 1
ATOM 725 O O . LEU A 1 85 ? -1.678 -3.198 -3.590 1.00 95.38 85 LEU A O 1
ATOM 729 N N . GLU A 1 86 ? -3.818 -2.752 -3.106 1.00 95.94 86 GLU A N 1
ATOM 730 C CA . GLU A 1 86 ? -4.389 -3.640 -4.129 1.00 95.94 86 GLU A CA 1
ATOM 731 C C . GLU A 1 86 ? -4.110 -3.124 -5.553 1.00 95.94 86 GLU A C 1
ATOM 733 O O . GLU A 1 86 ? -3.724 -3.909 -6.430 1.00 95.94 86 GLU A O 1
ATOM 738 N N . ARG A 1 87 ? -4.209 -1.804 -5.780 1.00 96.00 87 ARG A N 1
ATOM 739 C CA . ARG A 1 87 ? -3.799 -1.160 -7.045 1.00 96.00 87 ARG A CA 1
ATOM 740 C C . ARG A 1 87 ? -2.318 -1.395 -7.331 1.00 96.00 87 ARG A C 1
ATOM 742 O O . ARG A 1 87 ? -1.978 -1.854 -8.421 1.00 96.00 87 ARG A O 1
ATOM 749 N N . LEU A 1 88 ? -1.457 -1.167 -6.341 1.00 94.19 88 LEU A N 1
ATOM 750 C CA . LE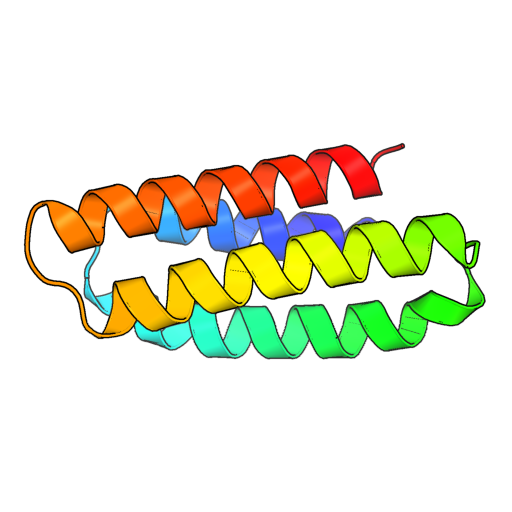U A 1 88 ? -0.014 -1.374 -6.459 1.00 94.19 88 LEU A CA 1
ATOM 751 C C . LEU A 1 88 ? 0.332 -2.837 -6.763 1.00 94.19 88 L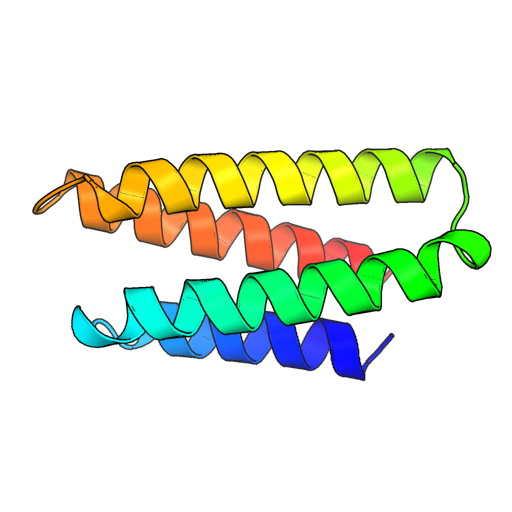EU A C 1
ATOM 753 O O . LEU A 1 88 ? 1.135 -3.123 -7.647 1.00 94.19 88 LEU A O 1
ATOM 757 N N . THR A 1 89 ? -0.329 -3.779 -6.089 1.00 94.19 89 THR A N 1
ATOM 758 C CA . THR A 1 89 ? -0.172 -5.216 -6.360 1.00 94.19 89 THR A CA 1
ATOM 759 C C . THR A 1 89 ? -0.581 -5.577 -7.783 1.00 94.19 89 THR A C 1
ATOM 761 O O . THR A 1 89 ? 0.101 -6.357 -8.442 1.00 94.19 89 THR A O 1
ATOM 764 N N . THR A 1 90 ? -1.699 -5.028 -8.258 1.00 93.94 90 THR A N 1
ATOM 765 C CA . THR A 1 90 ? -2.193 -5.260 -9.621 1.00 93.94 90 THR A CA 1
ATOM 766 C C . THR A 1 90 ? -1.218 -4.716 -10.654 1.00 93.94 90 THR A C 1
ATOM 768 O O . THR A 1 90 ? -0.970 -5.370 -11.662 1.00 93.94 90 THR A O 1
ATOM 771 N N . TYR A 1 91 ? -0.633 -3.550 -10.387 1.00 91.81 91 TYR A N 1
ATOM 772 C CA . TYR A 1 91 ? 0.372 -2.953 -11.251 1.00 91.81 91 TYR A CA 1
ATOM 773 C C . TYR A 1 91 ? 1.630 -3.814 -11.363 1.00 91.81 91 TYR A C 1
ATOM 775 O O . TYR A 1 91 ? 2.053 -4.138 -12.463 1.00 91.81 91 TYR A O 1
ATOM 783 N N . LEU A 1 92 ? 2.180 -4.250 -10.227 1.00 88.81 92 LEU A N 1
ATOM 784 C CA . LEU A 1 92 ? 3.412 -5.047 -10.168 1.00 88.81 92 LEU A CA 1
ATOM 785 C C . LEU A 1 92 ? 3.284 -6.456 -10.774 1.00 88.81 92 LEU A C 1
ATOM 787 O O . LEU A 1 92 ? 4.290 -7.148 -10.906 1.00 88.81 92 LEU A O 1
ATOM 791 N N . LYS A 1 93 ? 2.061 -6.909 -11.076 1.00 88.38 93 LYS A N 1
ATOM 792 C CA . LYS A 1 93 ? 1.784 -8.185 -11.755 1.00 88.38 93 LYS A CA 1
ATOM 793 C C . LYS A 1 93 ? 1.746 -8.070 -13.282 1.00 88.38 93 LYS A C 1
ATOM 795 O O . LYS A 1 93 ? 1.673 -9.111 -13.931 1.00 88.38 93 LYS A O 1
ATOM 800 N N . LYS A 1 94 ? 1.703 -6.851 -13.824 1.00 82.19 94 LYS A N 1
ATOM 801 C CA . LYS A 1 94 ? 1.778 -6.598 -15.267 1.00 82.19 94 LYS A CA 1
ATOM 802 C C . LYS A 1 94 ? 3.210 -6.773 -15.755 1.00 82.19 94 LYS A C 1
ATOM 804 O O . LYS A 1 94 ? 3.350 -7.265 -16.892 1.00 82.19 94 LYS A O 1
#

Sequence (94 aa):
MENMIKKIQDMITDLKKETYHQIDHLGEKWQDYKTQSKEYYHKWSESARAEIEEMQKETEAAFSQMKHAQDQEKERLRQKVITNLERLTTYLKK

pLDDT: mean 88.94, std 7.92, range [57.66, 96.31]